Protein AF-A0AAU5QPE0-F1 (afdb_monomer_lite)

pLDDT: mean 76.63, std 18.25, range [32.91, 97.56]

Structure (mmCIF, N/CA/C/O backbone):
data_AF-A0AAU5QPE0-F1
#
_entry.id   AF-A0AAU5QPE0-F1
#
loop_
_atom_site.group_PDB
_atom_site.id
_atom_site.type_symbol
_atom_site.label_atom_id
_atom_site.label_alt_id
_atom_site.label_comp_id
_atom_site.label_asym_id
_atom_site.label_entity_id
_atom_site.label_seq_id
_atom_site.pdbx_PDB_ins_code
_atom_site.Cartn_x
_atom_site.Cartn_y
_atom_site.Cartn_z
_atom_site.occupancy
_atom_site.B_iso_or_equiv
_atom_site.auth_seq_id
_atom_site.auth_comp_id
_atom_site.auth_asym_id
_atom_site.auth_atom_id
_atom_site.pdbx_PDB_model_num
ATOM 1 N N . MET A 1 1 ? -65.222 0.446 6.246 1.00 39.91 1 MET A N 1
ATOM 2 C CA . MET A 1 1 ? -63.956 -0.250 6.562 1.00 39.91 1 MET A CA 1
ATOM 3 C C . MET A 1 1 ? -62.835 0.306 5.683 1.00 39.91 1 MET A C 1
ATOM 5 O O . MET A 1 1 ? -62.621 -0.231 4.604 1.00 39.91 1 MET A O 1
ATOM 9 N N . PRO A 1 2 ? -62.162 1.407 6.064 1.00 32.91 2 PRO A N 1
ATOM 10 C CA . PRO A 1 2 ? -60.955 1.856 5.377 1.00 32.91 2 PRO A CA 1
ATOM 11 C C . PRO A 1 2 ? -59.704 1.278 6.059 1.00 32.91 2 PRO A C 1
ATOM 13 O O . PRO A 1 2 ? -59.385 1.605 7.198 1.00 32.91 2 PRO A O 1
ATOM 16 N N . SER A 1 3 ? -59.025 0.384 5.341 1.00 36.38 3 SER A N 1
ATOM 17 C CA . SER A 1 3 ? -57.723 -0.188 5.692 1.00 36.38 3 SER A CA 1
ATOM 18 C C . SER A 1 3 ? -56.623 0.866 5.548 1.00 36.38 3 SER A C 1
ATOM 20 O O . SER A 1 3 ? -56.467 1.452 4.478 1.00 36.38 3 SER A O 1
ATOM 22 N N . ALA A 1 4 ? -55.826 1.071 6.598 1.00 37.16 4 ALA A N 1
ATOM 23 C CA . ALA A 1 4 ? -54.578 1.827 6.531 1.00 37.16 4 ALA A CA 1
ATOM 24 C C . ALA A 1 4 ? -53.516 1.057 5.712 1.00 37.16 4 ALA A C 1
ATOM 26 O O . ALA A 1 4 ? -53.406 -0.162 5.873 1.00 37.16 4 ALA A O 1
ATOM 27 N N . PRO A 1 5 ? -52.711 1.709 4.853 1.00 43.41 5 PRO A N 1
ATOM 28 C CA . PRO A 1 5 ? -51.524 1.085 4.274 1.00 43.41 5 PRO A CA 1
ATOM 29 C C . PRO A 1 5 ? -50.312 1.171 5.234 1.00 43.41 5 PRO A C 1
ATOM 31 O O . PRO A 1 5 ? -50.152 2.175 5.929 1.00 43.41 5 PRO A O 1
ATOM 34 N N . PRO A 1 6 ? -49.431 0.148 5.281 1.00 43.16 6 PRO A N 1
ATOM 35 C CA . PRO A 1 6 ? -48.292 0.100 6.199 1.00 43.16 6 PRO A CA 1
ATOM 36 C C . PRO A 1 6 ? -47.155 1.044 5.776 1.00 43.16 6 PRO A C 1
ATOM 38 O O . PRO A 1 6 ? -46.918 1.247 4.583 1.00 43.16 6 PRO A O 1
ATOM 41 N N . ALA A 1 7 ? -46.444 1.571 6.780 1.00 51.81 7 ALA A N 1
ATOM 42 C CA . ALA A 1 7 ? -45.299 2.482 6.703 1.00 51.81 7 ALA A CA 1
ATOM 43 C C . ALA A 1 7 ? -44.229 2.057 5.676 1.00 51.81 7 ALA A C 1
ATOM 45 O O . ALA A 1 7 ? -43.815 0.898 5.643 1.00 51.81 7 ALA A O 1
ATOM 46 N N . ARG A 1 8 ? -43.747 2.996 4.845 1.00 46.47 8 ARG A N 1
ATOM 47 C CA . ARG A 1 8 ? -42.708 2.734 3.831 1.00 46.47 8 ARG A CA 1
ATOM 48 C C . ARG A 1 8 ? -41.730 3.900 3.711 1.00 46.47 8 ARG A C 1
ATOM 50 O O . ARG A 1 8 ? -42.092 4.960 3.219 1.00 46.47 8 ARG A O 1
ATOM 57 N N . GLY A 1 9 ? -40.481 3.644 4.105 1.00 51.75 9 GLY A N 1
ATOM 58 C CA . GLY A 1 9 ? -39.322 4.493 3.817 1.00 51.75 9 GLY A CA 1
ATOM 59 C C . GLY A 1 9 ? -38.619 4.997 5.070 1.00 51.75 9 GLY A C 1
ATOM 60 O O . GLY A 1 9 ? -38.695 6.175 5.389 1.00 51.75 9 GLY A O 1
ATOM 61 N N . SER A 1 10 ? -37.934 4.119 5.801 1.00 70.44 10 SER A N 1
ATOM 62 C CA . SER A 1 10 ? -37.181 4.535 6.982 1.00 70.44 10 SER A CA 1
ATOM 63 C C . SER A 1 10 ? -35.842 5.188 6.619 1.00 70.44 10 SER A C 1
ATOM 65 O O . SER A 1 10 ? -34.784 4.538 6.576 1.00 70.44 10 SER A O 1
ATOM 67 N N . LEU A 1 11 ? -35.934 6.479 6.309 1.00 80.00 11 LEU A N 1
ATOM 68 C CA . LEU A 1 11 ? -34.838 7.384 6.003 1.00 80.00 11 LEU A CA 1
ATOM 69 C C . LEU A 1 11 ? -34.411 8.132 7.269 1.00 80.00 11 LEU A C 1
ATOM 71 O O . LEU A 1 11 ? -35.244 8.726 7.947 1.00 80.00 11 LEU A O 1
ATOM 75 N N . LEU A 1 12 ? -33.112 8.127 7.563 1.00 85.19 12 LEU A N 1
ATOM 76 C CA . LEU A 1 12 ? -32.528 8.958 8.613 1.00 85.19 12 LEU A CA 1
ATOM 77 C C . LEU A 1 12 ? -31.895 10.201 7.978 1.00 85.19 12 LEU A C 1
ATOM 79 O O . LEU A 1 12 ? -30.857 10.099 7.318 1.00 85.19 12 LEU A O 1
ATOM 83 N N . ASP A 1 13 ? -32.524 11.361 8.168 1.00 88.31 13 ASP A N 1
ATOM 84 C CA . ASP A 1 13 ? -31.991 12.649 7.720 1.00 88.31 13 ASP A CA 1
ATOM 85 C C . ASP A 1 13 ? -31.031 13.225 8.772 1.00 88.31 13 ASP A C 1
ATOM 87 O O . ASP A 1 13 ? -31.396 13.440 9.927 1.00 88.31 13 ASP A O 1
ATOM 91 N N . LEU A 1 14 ? -29.792 13.499 8.363 1.00 87.19 14 LEU A N 1
ATOM 92 C CA . LEU A 1 14 ? -28.765 14.115 9.202 1.00 87.19 14 LEU A CA 1
ATOM 93 C C . LEU A 1 14 ? -28.454 15.520 8.691 1.00 87.19 14 LEU A C 1
ATOM 95 O O . LEU A 1 14 ? -28.195 15.707 7.499 1.00 87.19 14 LEU A O 1
ATOM 99 N N . ARG A 1 15 ? -28.435 16.504 9.595 1.00 89.69 15 ARG A N 1
ATOM 100 C CA . ARG A 1 15 ? -28.106 17.901 9.287 1.00 89.69 15 ARG A CA 1
ATOM 101 C C . ARG A 1 15 ? -26.726 18.267 9.853 1.00 89.69 15 ARG A C 1
ATOM 103 O O . ARG A 1 15 ? -26.640 18.623 11.024 1.00 89.69 15 ARG A O 1
ATOM 110 N N . PRO A 1 16 ? -25.654 18.171 9.051 1.00 87.19 16 PRO A N 1
ATOM 111 C CA . PRO A 1 16 ? -24.321 18.582 9.475 1.00 87.19 16 PRO A CA 1
ATOM 112 C C . PRO A 1 16 ? -24.214 20.107 9.603 1.00 87.19 16 PRO A C 1
ATOM 114 O O . PRO A 1 16 ? -24.791 20.855 8.811 1.00 87.19 16 PRO A O 1
ATOM 117 N N . ASP A 1 17 ? -23.436 20.548 10.585 1.00 85.19 17 ASP A N 1
ATOM 118 C CA . ASP A 1 17 ? -23.095 21.948 10.867 1.00 85.19 17 ASP A CA 1
ATOM 119 C C . ASP A 1 17 ? -21.930 22.475 10.008 1.00 85.19 17 ASP A C 1
ATOM 121 O O . ASP A 1 17 ? -21.773 23.682 9.837 1.00 85.19 17 ASP A O 1
ATOM 125 N N . SER A 1 18 ? -21.133 21.574 9.430 1.00 85.69 18 SER A N 1
ATOM 126 C CA . SER A 1 18 ? -19.954 21.889 8.623 1.00 85.69 18 SER A CA 1
ATOM 127 C C . SER A 1 18 ? -19.800 20.952 7.422 1.00 85.69 18 SER A C 1
ATOM 129 O O . SER A 1 18 ? -20.246 19.801 7.428 1.00 85.69 18 SER A O 1
ATOM 131 N N . SER A 1 19 ? -19.137 21.430 6.364 1.00 84.62 19 SER A N 1
ATOM 132 C CA . SER A 1 19 ? -18.894 20.646 5.138 1.00 84.62 19 SER A CA 1
ATOM 133 C C . SER A 1 19 ? -17.958 19.457 5.370 1.00 84.62 19 SER A C 1
ATOM 135 O O . SER A 1 19 ? -18.165 18.380 4.799 1.00 84.62 19 SER A O 1
ATOM 137 N N . ALA A 1 20 ? -16.970 19.619 6.253 1.00 89.31 20 ALA A N 1
ATOM 138 C CA . ALA A 1 20 ? -16.081 18.544 6.678 1.00 89.31 20 ALA A CA 1
ATOM 139 C C . ALA A 1 20 ? -16.865 17.434 7.394 1.00 89.31 20 ALA A C 1
ATOM 141 O O . ALA A 1 20 ? -16.775 16.267 7.007 1.00 89.31 20 ALA A O 1
ATOM 142 N N . TYR A 1 21 ? -17.717 17.798 8.358 1.00 87.44 21 TYR A N 1
ATOM 143 C CA . TYR A 1 21 ? -18.544 16.829 9.073 1.00 87.44 21 TYR A CA 1
ATOM 144 C C . TYR A 1 21 ? -19.586 16.170 8.159 1.00 87.44 21 TYR A C 1
ATOM 146 O O . TYR A 1 21 ? -19.787 14.959 8.217 1.00 87.44 21 TYR A O 1
ATOM 154 N N . ALA A 1 22 ? -20.168 16.914 7.212 1.00 89.88 22 ALA A N 1
ATOM 155 C CA . ALA A 1 22 ? -21.045 16.350 6.184 1.00 89.88 22 ALA A CA 1
ATOM 156 C C . ALA A 1 22 ? -20.355 15.254 5.358 1.00 89.88 22 ALA A C 1
ATOM 158 O O . ALA A 1 22 ? -20.968 14.244 5.013 1.00 89.88 22 ALA A O 1
ATOM 159 N N . THR A 1 23 ? -19.078 15.450 5.029 1.00 92.31 23 THR A N 1
ATOM 160 C CA . THR A 1 23 ? -18.276 14.460 4.300 1.00 92.31 23 THR A CA 1
ATOM 161 C C . THR A 1 23 ? -18.010 13.237 5.166 1.00 92.31 23 THR A C 1
ATOM 163 O O . THR 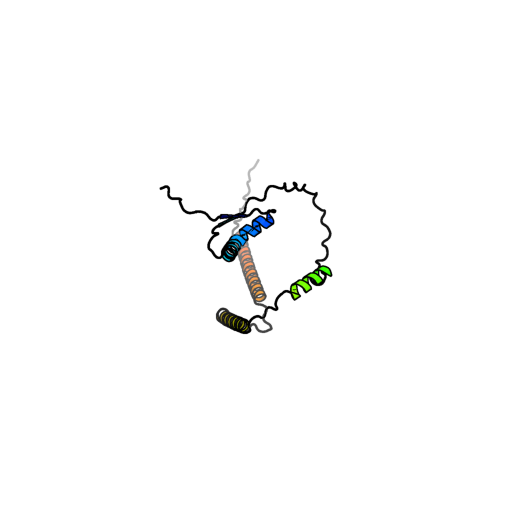A 1 23 ? -18.230 12.113 4.718 1.00 92.31 23 THR A O 1
ATOM 166 N N . GLN A 1 24 ? -17.636 13.449 6.430 1.00 92.25 24 GLN A N 1
ATOM 167 C CA . GLN A 1 24 ? -17.444 12.367 7.389 1.00 92.25 24 GLN A CA 1
ATOM 168 C C . GLN A 1 24 ? -18.708 11.507 7.523 1.00 92.25 24 GLN A C 1
ATOM 170 O O . GLN A 1 24 ? -18.618 10.290 7.382 1.00 92.25 24 GLN A O 1
ATOM 175 N N . LEU A 1 25 ? -19.886 12.121 7.699 1.00 91.69 25 LEU A N 1
ATOM 176 C CA . LEU A 1 25 ? -21.168 11.413 7.809 1.00 91.69 25 LEU A CA 1
ATOM 177 C C . LEU A 1 25 ? -21.494 10.563 6.573 1.00 91.69 25 LEU A C 1
ATOM 179 O O . LEU A 1 25 ? -22.015 9.458 6.715 1.00 91.69 25 LEU A O 1
ATOM 183 N N . ARG A 1 26 ? -21.163 11.037 5.363 1.00 90.38 26 ARG A N 1
ATOM 184 C CA . ARG A 1 26 ? -21.346 10.248 4.130 1.00 90.38 26 ARG A CA 1
ATOM 185 C C . ARG A 1 26 ? -20.449 9.011 4.116 1.00 90.38 26 ARG A C 1
ATOM 187 O O . ARG A 1 26 ? -20.933 7.922 3.806 1.00 90.38 26 ARG A O 1
ATOM 194 N N . LEU A 1 27 ? -19.179 9.169 4.497 1.00 95.25 27 LEU A N 1
ATOM 195 C CA . LEU A 1 27 ? -18.198 8.078 4.525 1.00 95.25 27 LEU A CA 1
ATOM 196 C C . LEU A 1 27 ? -18.543 6.998 5.558 1.00 95.25 27 LEU A C 1
ATOM 198 O O . LEU A 1 27 ? -18.311 5.819 5.307 1.00 95.25 27 LEU A O 1
ATOM 202 N N . ILE A 1 28 ? -19.119 7.379 6.702 1.00 94.75 28 ILE A N 1
ATOM 203 C CA . ILE A 1 28 ? -19.462 6.440 7.785 1.00 94.75 28 ILE A CA 1
ATOM 204 C C . ILE A 1 28 ? -20.940 6.020 7.799 1.00 94.75 28 ILE A C 1
ATOM 206 O O . ILE A 1 28 ? -21.397 5.416 8.769 1.00 94.75 28 ILE A O 1
ATOM 210 N N . SER A 1 29 ? -21.694 6.315 6.738 1.00 90.88 29 SER A N 1
ATOM 211 C CA . SER A 1 29 ? -23.145 6.085 6.651 1.00 90.88 29 SER A CA 1
ATOM 212 C C . SER A 1 29 ? -23.569 4.651 6.999 1.00 90.88 29 SER A C 1
ATOM 214 O O . SER A 1 29 ? -24.530 4.462 7.743 1.00 90.88 29 SER A O 1
ATOM 216 N N . SER A 1 30 ? -22.817 3.637 6.558 1.00 90.19 30 SER A N 1
ATOM 217 C CA . SER A 1 30 ? -23.084 2.226 6.878 1.00 90.19 30 SER A CA 1
ATOM 218 C C . SER A 1 30 ? -22.968 1.914 8.374 1.00 90.19 30 SER A C 1
ATOM 220 O O . SER A 1 30 ? -23.796 1.189 8.925 1.00 90.19 30 SER A O 1
ATOM 222 N N . ARG A 1 31 ? -21.981 2.505 9.059 1.00 92.31 31 ARG A N 1
ATOM 223 C CA . ARG A 1 31 ? -21.808 2.362 10.513 1.00 92.31 31 ARG A CA 1
ATOM 224 C C . ARG A 1 31 ? -22.931 3.049 11.281 1.00 92.31 31 ARG A C 1
ATOM 226 O O . ARG A 1 31 ? -23.377 2.513 12.288 1.00 92.31 31 ARG A O 1
ATOM 233 N N . ILE A 1 32 ? -23.410 4.193 10.792 1.00 91.06 32 ILE A N 1
ATOM 234 C CA . ILE A 1 32 ? -24.544 4.910 11.390 1.00 91.06 32 ILE A CA 1
ATOM 235 C C . ILE A 1 32 ? -25.817 4.064 11.298 1.00 91.06 32 ILE A C 1
ATOM 237 O O . ILE A 1 32 ? -26.513 3.923 12.298 1.00 91.06 32 ILE A O 1
ATOM 241 N N . VAL A 1 33 ? -26.096 3.454 10.140 1.00 89.31 33 VAL A N 1
ATOM 242 C CA . VAL A 1 33 ? -27.251 2.551 9.976 1.00 89.31 33 VAL A CA 1
ATOM 243 C C . VAL A 1 33 ? -27.176 1.383 10.958 1.00 89.31 33 VAL A C 1
ATOM 245 O O . VAL A 1 33 ? -28.144 1.112 11.665 1.00 89.31 33 VAL A O 1
ATOM 248 N N . ALA A 1 34 ? -26.019 0.721 11.042 1.00 90.50 34 ALA A N 1
ATOM 249 C CA . ALA A 1 34 ? -25.828 -0.400 11.956 1.00 90.50 34 ALA A CA 1
ATOM 250 C C . ALA A 1 34 ? -26.017 0.017 13.425 1.00 90.50 34 ALA A C 1
ATOM 252 O O . ALA A 1 34 ? -26.742 -0.644 14.163 1.00 90.50 34 ALA A O 1
ATOM 253 N N . ALA A 1 35 ? -25.417 1.136 13.841 1.00 90.62 35 ALA A N 1
ATOM 254 C CA . ALA A 1 35 ? -25.544 1.650 15.202 1.00 90.62 35 ALA A CA 1
ATOM 255 C C . ALA A 1 35 ? -26.990 2.042 15.544 1.00 90.62 35 ALA A C 1
ATOM 257 O O . ALA A 1 35 ? -27.472 1.704 16.623 1.00 90.62 35 ALA A O 1
ATOM 258 N N . ALA A 1 36 ? -27.696 2.699 14.621 1.00 86.38 36 ALA A N 1
ATOM 259 C CA . ALA A 1 36 ? -29.093 3.079 14.806 1.00 86.38 36 ALA A CA 1
ATOM 260 C C . ALA A 1 36 ? -29.999 1.847 14.946 1.00 86.38 36 ALA A C 1
ATOM 262 O O . ALA A 1 36 ? -30.789 1.769 15.883 1.00 86.38 36 ALA A O 1
ATOM 263 N N . ASN A 1 37 ? -29.842 0.847 14.074 1.00 89.88 37 ASN A N 1
ATOM 264 C CA . ASN A 1 37 ? -30.634 -0.384 14.143 1.00 89.88 37 ASN A CA 1
ATOM 265 C C . ASN A 1 37 ? -30.327 -1.200 15.406 1.00 89.88 37 ASN A C 1
ATOM 267 O O . ASN A 1 37 ? -31.242 -1.760 16.005 1.00 89.88 37 ASN A O 1
ATOM 271 N N . ASN A 1 38 ? -29.069 -1.217 15.855 1.00 89.19 38 ASN A N 1
ATOM 272 C CA . ASN A 1 38 ? -28.687 -1.847 17.120 1.00 89.19 38 ASN A CA 1
ATOM 273 C C . ASN A 1 38 ? -29.314 -1.137 18.328 1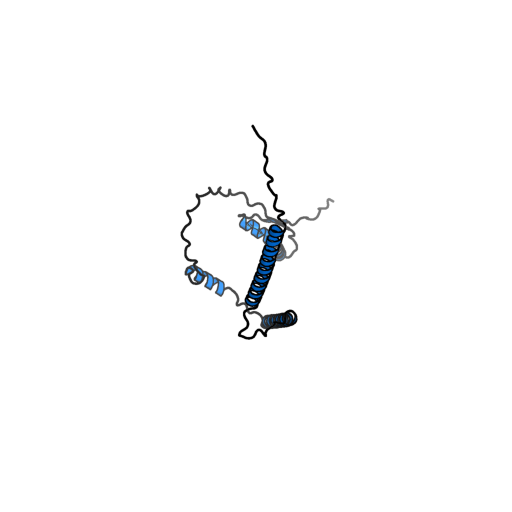.00 89.19 38 ASN A C 1
ATOM 275 O O . ASN A 1 38 ? -29.800 -1.805 19.233 1.00 89.19 38 ASN A O 1
ATOM 279 N N . ALA A 1 39 ? -29.343 0.199 18.336 1.00 86.38 39 ALA A N 1
ATOM 280 C CA . ALA A 1 39 ? -29.933 0.975 19.427 1.00 86.38 39 ALA A CA 1
ATOM 281 C C . ALA A 1 39 ? -31.461 0.817 19.508 1.00 86.38 39 ALA A C 1
ATOM 283 O O . ALA A 1 39 ? -32.019 0.772 20.600 1.00 86.38 39 ALA A O 1
ATOM 284 N N . VAL A 1 40 ? -32.137 0.713 18.360 1.00 83.81 40 VAL A N 1
ATOM 285 C CA . VAL A 1 40 ? -33.597 0.515 18.284 1.00 83.81 40 VAL A CA 1
ATOM 286 C C . VAL A 1 40 ? -33.977 -0.972 18.421 1.00 83.81 40 VAL A C 1
ATOM 288 O O . VAL A 1 40 ? -35.144 -1.305 18.609 1.00 83.81 40 VAL A O 1
ATOM 291 N N . GLY A 1 41 ? -33.009 -1.890 18.322 1.00 76.38 41 GLY A N 1
ATOM 292 C CA . GLY A 1 41 ? -33.231 -3.338 18.396 1.00 76.38 41 GLY A CA 1
ATOM 293 C C . GLY A 1 41 ? -34.017 -3.918 17.212 1.00 76.38 41 GLY A C 1
ATOM 294 O O . GLY A 1 41 ? -34.439 -5.071 17.254 1.00 76.38 41 GLY A O 1
ATOM 295 N N . THR A 1 42 ? -34.233 -3.137 16.150 1.00 75.62 42 THR A N 1
ATOM 296 C CA . THR A 1 42 ? -34.978 -3.539 14.948 1.00 75.62 42 THR A CA 1
ATOM 297 C C . THR A 1 42 ? -34.334 -2.948 13.692 1.00 75.62 42 THR A C 1
ATOM 299 O O . THR A 1 42 ? -33.612 -1.954 13.750 1.00 75.62 42 THR A O 1
ATOM 302 N N . GLN A 1 43 ? -34.586 -3.555 12.526 1.00 81.38 43 GLN A N 1
ATOM 303 C CA . GLN A 1 43 ? -34.090 -3.080 11.221 1.00 81.38 43 GLN A CA 1
ATOM 304 C C . GLN A 1 43 ? -34.922 -1.892 10.713 1.00 81.38 43 GLN A C 1
ATOM 306 O O . GLN A 1 43 ? -35.574 -1.957 9.667 1.00 81.38 43 GLN A O 1
ATOM 311 N N . ALA A 1 44 ? -34.932 -0.828 11.510 1.00 78.94 44 ALA A N 1
ATOM 312 C CA . ALA A 1 44 ? -35.803 0.321 11.355 1.00 78.94 44 ALA A CA 1
ATOM 313 C C . ALA A 1 44 ? -35.185 1.460 10.548 1.00 78.94 44 ALA A C 1
ATOM 315 O O . ALA A 1 44 ? -35.912 2.387 10.258 1.00 78.94 44 ALA A O 1
ATOM 316 N N . VAL A 1 45 ? -33.899 1.437 10.187 1.00 82.69 45 VAL A N 1
ATOM 317 C CA . VAL A 1 45 ? -33.232 2.423 9.320 1.00 82.69 45 VAL A CA 1
ATOM 318 C C . VAL A 1 45 ? -32.576 1.678 8.166 1.00 82.69 45 VAL A C 1
ATOM 320 O O . VAL A 1 45 ? -31.838 0.717 8.373 1.00 82.69 45 VAL A O 1
ATOM 323 N N . ARG A 1 46 ? -32.835 2.118 6.931 1.00 83.06 46 ARG A N 1
ATOM 324 C CA . ARG A 1 46 ? -32.256 1.495 5.725 1.00 83.06 46 ARG A CA 1
ATOM 325 C C . ARG A 1 46 ? -31.311 2.419 4.979 1.00 83.06 46 ARG A C 1
ATOM 327 O O . ARG A 1 46 ? -30.353 1.955 4.371 1.00 83.06 46 ARG A O 1
ATOM 334 N N . THR A 1 47 ? -31.578 3.717 5.024 1.00 84.25 47 THR A N 1
ATOM 335 C CA . THR A 1 47 ? -30.855 4.723 4.247 1.00 84.25 47 THR A CA 1
ATOM 336 C C . THR A 1 47 ? -30.594 5.953 5.103 1.00 84.25 47 THR A C 1
ATOM 338 O O . THR A 1 47 ? -31.474 6.389 5.843 1.00 84.25 47 THR A O 1
ATOM 341 N N . VAL A 1 48 ? -29.397 6.529 4.976 1.00 87.81 48 VAL A N 1
ATOM 342 C CA . VAL A 1 48 ? -29.016 7.800 5.608 1.00 87.81 48 VAL A CA 1
ATOM 343 C C . VAL A 1 48 ? -28.911 8.860 4.524 1.00 87.81 48 VAL A C 1
ATOM 345 O O . VAL A 1 48 ? -28.196 8.667 3.539 1.00 87.81 48 VAL A O 1
ATOM 348 N N . ARG A 1 49 ? -29.587 9.993 4.713 1.00 88.50 49 ARG A N 1
ATOM 349 C CA . ARG A 1 49 ? -29.470 11.158 3.839 1.00 88.50 49 ARG A CA 1
ATOM 350 C C . ARG A 1 49 ? -28.837 12.305 4.608 1.00 88.50 49 ARG A C 1
ATOM 352 O O . ARG A 1 49 ? -29.348 12.775 5.616 1.00 88.50 49 ARG A O 1
ATOM 359 N N . VAL A 1 50 ? -27.691 12.754 4.112 1.00 87.81 50 VAL A N 1
ATOM 360 C CA . VAL A 1 50 ? -26.978 13.903 4.670 1.00 87.81 50 VAL A CA 1
ATOM 361 C C . VAL A 1 50 ? -27.459 15.149 3.942 1.00 87.81 50 VAL A C 1
ATOM 363 O O . VAL A 1 50 ? -27.191 15.317 2.748 1.00 87.81 50 VAL A O 1
ATOM 366 N N . LEU A 1 51 ? -28.190 16.001 4.657 1.00 87.19 51 LEU A N 1
ATOM 367 C CA . LEU A 1 51 ? -28.675 17.274 4.141 1.00 87.19 51 LEU A CA 1
ATOM 368 C C . LEU A 1 51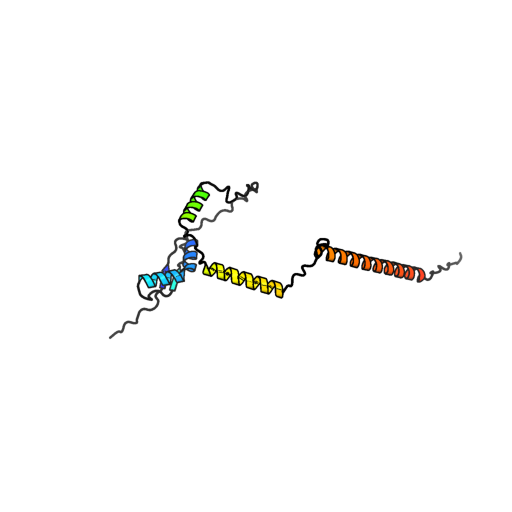 ? -27.498 18.196 3.805 1.00 87.19 51 LEU A C 1
ATOM 370 O O . LEU A 1 51 ? -26.409 18.083 4.374 1.00 87.19 51 LEU A O 1
ATOM 374 N N . ALA A 1 52 ? -27.714 19.110 2.856 1.00 74.75 52 ALA A N 1
ATOM 375 C CA . ALA A 1 52 ? -26.748 20.164 2.588 1.00 74.75 52 ALA A CA 1
ATOM 376 C C . ALA A 1 52 ? -26.507 20.961 3.878 1.00 74.75 52 ALA A C 1
ATOM 378 O O . ALA A 1 52 ? -27.453 21.307 4.590 1.00 74.75 52 ALA A O 1
ATOM 379 N N . VAL A 1 53 ? -25.236 21.234 4.173 1.00 74.19 53 VAL A N 1
ATOM 380 C CA . VAL A 1 53 ? -24.862 22.169 5.236 1.00 74.19 53 VAL A CA 1
ATOM 381 C C . VAL A 1 53 ? -25.493 23.497 4.854 1.00 74.19 53 VAL A C 1
ATOM 383 O O . VAL A 1 53 ? -25.287 23.969 3.734 1.00 74.19 53 VAL A O 1
ATOM 386 N N . GLY A 1 54 ? -26.323 24.051 5.738 1.00 57.06 54 GLY A N 1
ATOM 387 C CA . GLY A 1 54 ? -26.912 25.365 5.502 1.00 57.06 54 GLY A CA 1
ATOM 388 C C . GLY A 1 54 ? -25.780 26.339 5.211 1.00 57.06 54 GLY A C 1
ATOM 389 O O . GLY A 1 54 ? -24.799 26.343 5.948 1.00 57.06 54 GLY A O 1
ATOM 390 N N . ALA A 1 55 ? -25.884 27.084 4.112 1.00 47.28 55 ALA A N 1
ATOM 391 C CA . ALA A 1 55 ? -24.860 28.017 3.674 1.00 47.28 55 ALA A CA 1
ATOM 392 C C . ALA A 1 55 ? -24.661 29.113 4.731 1.00 47.28 55 ALA A C 1
ATOM 394 O O . ALA A 1 55 ? -25.250 30.187 4.656 1.00 47.28 55 ALA A O 1
ATOM 395 N N . THR A 1 56 ? -23.827 28.854 5.732 1.00 45.47 56 THR A N 1
ATOM 396 C CA . THR A 1 56 ? -23.082 29.919 6.376 1.00 45.47 56 THR A CA 1
ATOM 397 C C . THR A 1 56 ? -22.046 30.321 5.345 1.00 45.47 56 THR A C 1
ATOM 399 O O . THR A 1 56 ? -21.222 29.509 4.922 1.00 45.47 56 THR A O 1
ATOM 402 N N . ALA A 1 57 ? -22.200 31.537 4.821 1.00 44.06 57 ALA A N 1
ATOM 403 C CA . ALA A 1 57 ? -21.308 32.105 3.831 1.00 44.06 57 ALA A CA 1
ATOM 404 C C . ALA A 1 57 ? -19.865 31.854 4.280 1.00 44.06 57 ALA A C 1
ATOM 406 O O . ALA A 1 57 ? -19.401 32.419 5.269 1.00 44.06 57 ALA A O 1
ATOM 407 N N . SER A 1 58 ? -19.171 30.964 3.569 1.00 48.62 58 SER A N 1
ATOM 408 C CA . SER A 1 58 ? -17.722 30.912 3.623 1.00 48.62 58 SER A CA 1
ATOM 409 C C . SER A 1 58 ? -17.284 32.285 3.149 1.00 48.62 58 SER A C 1
ATOM 411 O O . SER A 1 58 ? -17.417 32.577 1.960 1.00 48.62 58 SER A O 1
ATOM 413 N N . ALA A 1 59 ? -16.865 33.145 4.081 1.00 49.72 59 ALA A N 1
ATOM 414 C CA . ALA A 1 59 ? -16.314 34.447 3.753 1.00 49.72 59 ALA A CA 1
ATOM 415 C C . ALA A 1 59 ? -15.316 34.237 2.614 1.00 49.72 59 ALA A C 1
ATOM 417 O O . ALA A 1 59 ? -14.420 33.390 2.715 1.00 49.72 59 ALA A O 1
ATOM 418 N N . LEU A 1 60 ? -15.560 34.926 1.500 1.00 47.91 60 LEU A N 1
ATOM 419 C CA . LEU A 1 60 ? -14.691 34.914 0.339 1.00 47.91 60 LEU A CA 1
ATOM 420 C C . LEU A 1 60 ? -13.301 35.282 0.860 1.00 47.91 60 LEU A C 1
ATOM 422 O O . LEU A 1 60 ? -13.088 36.401 1.324 1.00 47.91 60 LEU A O 1
ATOM 426 N N . ARG A 1 61 ? -12.382 34.316 0.901 1.00 50.53 61 ARG A N 1
ATOM 427 C CA . ARG A 1 61 ? -11.023 34.594 1.345 1.00 50.53 61 ARG A CA 1
ATOM 428 C C . ARG A 1 61 ? -10.371 35.391 0.230 1.00 50.53 61 ARG A C 1
ATOM 430 O O . ARG A 1 61 ? -10.052 34.839 -0.819 1.00 50.53 61 ARG A O 1
ATOM 437 N N . GLU A 1 62 ? -10.261 36.692 0.458 1.00 45.81 62 GLU A N 1
ATOM 438 C CA . GLU A 1 62 ? -9.506 37.612 -0.380 1.00 45.81 62 GLU A CA 1
ATOM 439 C C . GLU A 1 62 ? -8.115 37.001 -0.639 1.00 45.81 62 GLU A C 1
ATOM 441 O O . GLU A 1 62 ? -7.497 36.484 0.306 1.00 45.81 62 GLU A O 1
ATOM 446 N N . PRO A 1 63 ? -7.634 36.956 -1.896 1.00 43.75 63 PRO A N 1
ATOM 447 C CA . PRO A 1 63 ? -6.321 36.412 -2.192 1.00 43.75 63 PRO A CA 1
ATOM 448 C C . PRO A 1 63 ? -5.275 37.323 -1.551 1.00 43.75 63 PRO A C 1
ATOM 450 O O . PRO A 1 63 ? -4.928 38.377 -2.078 1.00 43.75 63 PRO A O 1
ATOM 453 N N . ALA A 1 64 ? -4.788 36.913 -0.381 1.00 57.16 64 ALA A N 1
ATOM 454 C CA . ALA A 1 64 ? -3.649 37.544 0.255 1.00 57.16 64 ALA A CA 1
ATOM 455 C C . ALA A 1 64 ? -2.472 37.518 -0.727 1.00 57.16 64 ALA A C 1
ATOM 457 O O . ALA A 1 64 ? -2.176 36.477 -1.322 1.00 57.16 64 ALA A O 1
ATOM 458 N N . ALA A 1 65 ? -1.832 38.676 -0.898 1.00 56.34 65 ALA A N 1
ATOM 459 C CA . ALA A 1 65 ? -0.642 38.839 -1.717 1.00 56.34 65 ALA A CA 1
ATOM 460 C C . ALA A 1 65 ? 0.364 37.710 -1.447 1.00 56.34 65 ALA A C 1
ATOM 462 O O . ALA A 1 65 ? 0.585 37.329 -0.294 1.00 56.34 65 ALA A O 1
ATOM 463 N N . ALA A 1 66 ? 0.950 37.175 -2.522 1.00 58.91 66 ALA A N 1
ATOM 464 C CA . ALA A 1 66 ? 1.878 36.055 -2.452 1.00 58.91 66 ALA A CA 1
ATOM 465 C C . ALA A 1 66 ? 2.979 36.340 -1.412 1.00 58.91 66 ALA A C 1
ATOM 467 O O . ALA A 1 66 ? 3.688 37.346 -1.541 1.00 58.91 66 ALA A O 1
ATOM 468 N N . PRO A 1 67 ? 3.137 35.496 -0.375 1.00 51.94 67 PRO A N 1
ATOM 469 C CA . PRO A 1 67 ? 4.198 35.693 0.592 1.00 51.94 67 PRO A CA 1
ATOM 470 C C . PRO A 1 67 ? 5.539 35.505 -0.119 1.00 51.94 67 PRO A C 1
ATOM 472 O O . PRO A 1 67 ? 5.783 34.498 -0.783 1.00 51.94 67 PRO A O 1
ATOM 475 N N . LYS A 1 68 ? 6.410 36.506 0.020 1.00 55.94 68 LYS A N 1
ATOM 476 C CA . LYS A 1 68 ? 7.819 36.427 -0.370 1.00 55.94 68 LYS A CA 1
ATOM 477 C C . LYS A 1 68 ? 8.417 35.182 0.292 1.00 55.94 68 LYS A C 1
ATOM 479 O O . LYS A 1 68 ? 8.231 35.006 1.495 1.00 55.94 68 LYS A O 1
ATOM 484 N N . ALA A 1 69 ? 9.080 34.329 -0.492 1.00 57.09 69 ALA A N 1
ATOM 485 C CA . ALA A 1 69 ? 9.649 33.072 -0.014 1.00 57.09 69 ALA A CA 1
ATOM 486 C C . ALA A 1 69 ? 10.497 33.320 1.242 1.00 57.09 69 ALA A C 1
ATOM 488 O O . ALA A 1 69 ? 11.536 33.981 1.189 1.00 57.09 69 ALA A O 1
ATOM 489 N N . ALA A 1 70 ? 9.994 32.843 2.380 1.00 61.84 70 ALA A N 1
ATOM 490 C CA . ALA A 1 70 ? 10.741 32.810 3.622 1.00 61.84 70 ALA A CA 1
ATOM 491 C C . ALA A 1 70 ? 11.911 31.823 3.460 1.00 61.84 70 ALA A C 1
ATOM 493 O O . ALA A 1 70 ? 11.763 30.841 2.726 1.00 61.84 70 ALA A O 1
ATOM 494 N N . PRO A 1 71 ? 13.060 32.059 4.117 1.00 60.53 71 PRO A N 1
ATOM 495 C CA . PRO A 1 71 ? 14.147 31.087 4.119 1.00 60.53 71 PRO A CA 1
ATOM 496 C C . PRO A 1 71 ? 13.618 29.742 4.630 1.00 60.53 71 PRO A C 1
ATOM 498 O O . PRO A 1 71 ? 12.834 29.721 5.583 1.00 60.53 71 PRO A O 1
ATOM 501 N N . GLU A 1 72 ? 14.016 28.642 3.983 1.00 60.69 72 GLU A N 1
ATOM 502 C CA . GLU A 1 72 ? 13.665 27.284 4.406 1.00 60.69 72 GLU A CA 1
ATOM 503 C C . GLU A 1 72 ? 14.065 27.104 5.871 1.00 60.69 72 GLU A C 1
ATOM 505 O O . GLU A 1 72 ? 15.240 26.982 6.218 1.00 60.69 72 GLU A O 1
ATOM 510 N N . ALA A 1 73 ? 13.070 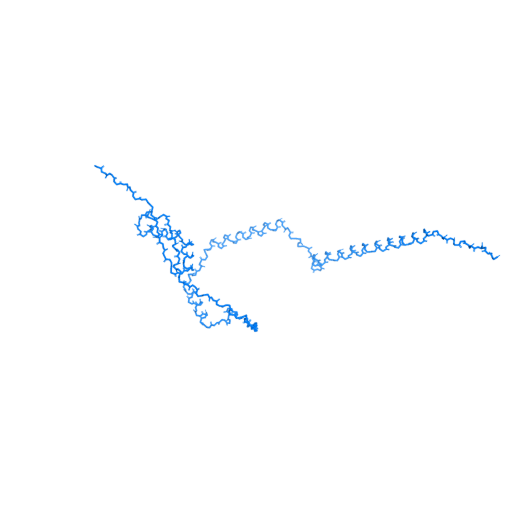27.156 6.756 1.00 62.41 73 ALA A N 1
ATOM 511 C CA . ALA A 1 73 ? 13.279 26.846 8.153 1.00 62.41 73 ALA A CA 1
ATOM 512 C C . ALA A 1 73 ? 13.755 25.394 8.235 1.00 62.41 73 ALA A C 1
ATOM 514 O O . ALA A 1 73 ? 13.166 24.514 7.604 1.00 62.41 73 ALA A O 1
ATOM 515 N N . ALA A 1 74 ? 14.815 25.164 9.014 1.00 66.94 74 ALA A N 1
ATOM 516 C CA . ALA A 1 74 ? 15.358 23.836 9.256 1.00 66.94 74 ALA A CA 1
ATOM 517 C C . ALA A 1 74 ? 14.221 22.848 9.554 1.00 66.94 74 ALA A C 1
ATOM 519 O O . ALA A 1 74 ? 13.348 23.121 10.388 1.00 66.94 74 ALA A O 1
ATOM 520 N N . VAL A 1 75 ? 14.208 21.730 8.825 1.00 73.75 75 VAL A N 1
ATOM 521 C CA . VAL A 1 75 ? 13.176 20.699 8.943 1.00 73.75 75 VAL A CA 1
ATOM 522 C C . VAL A 1 75 ? 13.233 20.141 10.358 1.00 73.75 75 VAL A C 1
ATOM 524 O O . VAL A 1 75 ? 14.088 19.317 10.664 1.00 73.75 75 VAL A O 1
ATOM 527 N N . LYS A 1 76 ? 12.317 20.592 11.223 1.00 72.00 76 LYS A N 1
ATOM 528 C CA . LYS A 1 76 ? 12.203 20.072 12.586 1.00 72.00 76 LYS A CA 1
ATOM 529 C C . LYS A 1 76 ? 11.850 18.599 12.495 1.00 72.00 76 LYS A C 1
ATOM 531 O O . LYS A 1 76 ? 10.730 18.231 12.130 1.00 72.00 76 LYS A O 1
ATOM 536 N N . THR A 1 77 ? 12.825 17.756 12.799 1.00 81.94 77 THR A N 1
ATOM 537 C CA . THR A 1 77 ? 12.605 16.316 12.859 1.00 81.94 77 THR A CA 1
ATOM 538 C C . THR A 1 77 ? 11.704 15.992 14.052 1.00 81.94 77 THR A C 1
ATOM 540 O O . THR A 1 77 ? 11.529 16.798 14.965 1.00 81.94 77 THR A O 1
ATOM 543 N N . ARG A 1 78 ? 11.122 14.787 14.088 1.00 81.06 78 ARG A N 1
ATOM 544 C CA . ARG A 1 78 ? 10.284 14.338 15.219 1.00 81.06 78 ARG A CA 1
ATOM 545 C C . ARG A 1 78 ? 10.994 14.487 16.580 1.00 81.06 78 ARG A C 1
ATOM 547 O O . ARG A 1 78 ? 10.324 14.691 17.590 1.00 81.06 78 ARG A O 1
ATOM 554 N N . GLN A 1 79 ? 12.325 14.396 16.597 1.00 82.12 79 GLN A N 1
ATOM 555 C CA . GLN A 1 79 ? 13.155 14.558 17.795 1.00 82.12 79 GLN A CA 1
ATOM 556 C C . GLN A 1 79 ? 13.260 16.023 18.248 1.00 82.12 79 GLN A C 1
ATOM 558 O O . GLN A 1 79 ? 13.262 16.293 19.440 1.00 82.12 79 GLN A O 1
ATOM 563 N N . GLU A 1 80 ? 13.269 16.973 17.311 1.00 87.94 80 GLU A N 1
ATOM 564 C CA . GLU A 1 80 ? 13.407 18.421 17.561 1.00 87.94 80 GLU A CA 1
ATOM 565 C C . GLU A 1 80 ? 12.054 19.145 17.672 1.00 87.94 80 GLU A C 1
ATOM 567 O O . GLU A 1 80 ? 11.966 20.378 17.664 1.00 87.94 80 GLU A O 1
ATOM 572 N N . ALA A 1 81 ? 10.968 18.377 17.716 1.00 87.00 81 ALA A N 1
ATOM 573 C CA . ALA A 1 81 ? 9.628 18.909 17.858 1.00 87.00 81 ALA A CA 1
ATOM 574 C C . ALA A 1 81 ? 9.426 19.577 19.231 1.00 87.00 81 ALA A C 1
ATOM 576 O O . ALA A 1 81 ? 10.213 19.420 20.162 1.00 87.00 81 ALA A O 1
ATOM 577 N N . SER A 1 82 ? 8.355 20.363 19.352 1.00 90.38 82 SER A N 1
ATOM 578 C CA . SER A 1 82 ? 8.072 21.086 20.591 1.00 90.38 82 SER A CA 1
ATOM 579 C C . SER A 1 82 ? 7.795 20.131 21.765 1.00 90.38 82 SER A C 1
ATOM 581 O O . SER A 1 82 ? 7.256 19.040 21.559 1.00 90.38 82 SER A O 1
ATOM 583 N N . PRO A 1 83 ? 8.046 20.559 23.017 1.00 89.44 83 PRO A N 1
ATOM 584 C CA . PRO A 1 83 ? 7.724 19.755 24.198 1.00 89.44 83 PRO A CA 1
ATOM 585 C C . PRO A 1 83 ? 6.251 19.315 24.253 1.00 89.44 83 PRO A C 1
ATOM 587 O O . PRO A 1 83 ? 5.952 18.183 24.620 1.00 89.44 83 PRO A O 1
ATOM 590 N N . GLY A 1 84 ? 5.324 20.176 23.812 1.00 93.69 84 GLY A N 1
ATOM 591 C CA . GLY A 1 84 ? 3.897 19.843 23.732 1.00 93.69 84 GLY A CA 1
ATOM 592 C C . GLY A 1 84 ? 3.582 18.739 22.716 1.00 93.69 84 GLY A C 1
ATOM 593 O O . GLY A 1 84 ? 2.693 17.924 22.950 1.00 93.69 84 GLY A O 1
ATOM 594 N N . PHE A 1 85 ? 4.339 18.654 21.616 1.00 91.25 85 PHE A N 1
ATOM 595 C CA . PHE A 1 85 ? 4.217 17.550 20.663 1.00 91.25 85 PHE A CA 1
ATOM 596 C C . PHE A 1 85 ? 4.678 16.227 21.286 1.00 91.25 85 PHE A C 1
ATOM 598 O O . PHE A 1 85 ? 3.991 15.218 21.136 1.00 91.25 85 PHE A O 1
ATOM 605 N N . HIS A 1 86 ? 5.792 16.216 22.025 1.00 94.19 86 HIS A N 1
ATOM 606 C CA . HIS A 1 86 ? 6.241 15.011 22.733 1.00 94.19 86 HIS A CA 1
ATOM 607 C C . HIS A 1 86 ? 5.266 14.600 23.836 1.00 94.19 86 HIS A C 1
ATOM 609 O O . HIS A 1 86 ? 4.979 13.414 23.970 1.00 94.19 86 HIS A O 1
ATOM 615 N N . GLN A 1 87 ? 4.688 15.560 24.563 1.00 93.19 87 GLN A N 1
ATOM 616 C CA . GLN A 1 87 ? 3.663 15.290 25.573 1.00 93.19 87 GLN A CA 1
ATOM 617 C C . GLN A 1 87 ? 2.406 14.663 24.953 1.00 93.19 87 GLN A C 1
ATOM 619 O O . GLN A 1 87 ? 1.909 13.653 25.452 1.00 93.19 87 GLN A O 1
ATOM 624 N N . ALA A 1 88 ? 1.916 15.216 23.841 1.00 93.00 88 ALA A N 1
ATOM 625 C CA . ALA A 1 88 ? 0.780 14.657 23.113 1.00 93.00 88 ALA A CA 1
ATOM 626 C C . ALA A 1 88 ? 1.096 13.267 22.537 1.00 93.00 88 ALA A C 1
ATOM 628 O O . ALA A 1 88 ? 0.255 12.371 22.587 1.00 93.00 88 ALA A O 1
ATOM 629 N N . LEU A 1 89 ? 2.317 13.059 22.034 1.00 91.31 89 LEU A N 1
ATOM 630 C CA . LEU A 1 89 ? 2.768 11.768 21.520 1.00 91.31 89 LEU A CA 1
ATOM 631 C C . LEU A 1 89 ? 2.845 10.712 22.630 1.00 91.31 89 LEU A C 1
ATOM 633 O O . LEU A 1 89 ? 2.377 9.596 22.425 1.00 91.31 89 LEU A O 1
ATOM 637 N N . ALA A 1 90 ? 3.372 11.063 23.805 1.00 91.12 90 ALA A N 1
ATOM 638 C CA . ALA A 1 90 ? 3.437 10.173 24.962 1.00 91.12 90 ALA A CA 1
ATOM 639 C C . ALA A 1 90 ? 2.036 9.815 25.484 1.00 91.12 90 ALA A C 1
ATOM 641 O O . ALA A 1 90 ? 1.759 8.646 25.739 1.00 91.12 90 ALA A O 1
ATOM 642 N N . ALA A 1 91 ? 1.128 10.794 25.569 1.00 92.75 91 ALA A N 1
ATOM 643 C CA . ALA A 1 91 ? -0.267 10.558 25.943 1.00 92.75 91 ALA A CA 1
ATOM 644 C C . ALA A 1 91 ? -1.006 9.680 24.918 1.00 92.75 91 ALA A C 1
ATOM 646 O O . ALA A 1 91 ? -1.787 8.807 25.280 1.00 92.75 91 ALA A O 1
ATOM 647 N N . HIS A 1 92 ? -0.741 9.866 23.625 1.00 86.88 92 HIS A N 1
ATOM 648 C CA . HIS A 1 92 ? -1.301 9.005 22.588 1.00 86.88 92 HIS A CA 1
ATOM 649 C C . HIS A 1 92 ? -0.737 7.575 22.671 1.00 86.88 92 HIS A C 1
ATOM 651 O O . HIS A 1 92 ? -1.470 6.602 22.508 1.00 86.88 92 HIS A O 1
ATOM 657 N N . GLN A 1 93 ? 0.564 7.430 22.931 1.00 87.38 93 GLN A N 1
ATOM 658 C CA . GLN A 1 93 ? 1.220 6.128 23.071 1.00 87.38 93 GLN A CA 1
ATOM 659 C C . GLN A 1 93 ? 0.791 5.376 24.335 1.00 87.38 93 GLN A C 1
ATOM 661 O O . GLN A 1 93 ? 0.729 4.153 24.294 1.00 87.38 93 GLN A O 1
ATOM 666 N N . SER A 1 94 ? 0.464 6.071 25.429 1.00 84.75 94 SER A N 1
ATOM 667 C CA . SER A 1 94 ? 0.005 5.429 26.668 1.00 84.75 94 SER A CA 1
ATOM 668 C C . SER A 1 94 ? -1.410 4.855 26.564 1.00 84.75 94 SER A C 1
ATOM 670 O O . SER A 1 94 ? -1.731 3.893 27.257 1.00 84.75 94 SER A O 1
ATOM 672 N N . VAL A 1 95 ? -2.249 5.422 25.690 1.00 85.00 95 VAL A N 1
ATOM 673 C CA . VAL A 1 95 ? -3.611 4.931 25.418 1.00 85.00 95 VAL A CA 1
ATOM 674 C C . VAL A 1 95 ? -3.617 3.848 24.338 1.00 85.00 95 VAL A C 1
ATOM 676 O O . VAL A 1 95 ? -4.520 3.012 24.303 1.00 85.00 95 VAL A O 1
ATOM 679 N N . ALA A 1 96 ? -2.616 3.835 23.455 1.00 75.81 96 ALA A N 1
ATOM 680 C CA . ALA A 1 96 ? -2.501 2.807 22.435 1.00 75.81 96 ALA A CA 1
ATOM 681 C C . ALA A 1 96 ? -2.257 1.437 23.099 1.00 75.81 96 ALA A C 1
ATOM 683 O O . ALA A 1 96 ? -1.242 1.257 23.777 1.00 75.81 96 ALA A O 1
ATOM 684 N N . PRO A 1 97 ? -3.146 0.443 22.906 1.00 69.56 97 PRO A N 1
ATOM 685 C CA . PRO A 1 97 ? -2.883 -0.897 23.400 1.00 69.56 97 PRO A CA 1
ATOM 686 C C . PRO A 1 97 ? -1.605 -1.413 22.741 1.00 69.56 97 PRO A C 1
ATOM 688 O O . PRO A 1 97 ? -1.436 -1.288 21.524 1.00 69.56 97 PRO A O 1
ATOM 691 N N . ALA A 1 98 ? -0.708 -1.991 23.544 1.00 68.00 98 ALA A N 1
ATOM 692 C CA . ALA A 1 98 ? 0.474 -2.663 23.026 1.00 68.00 98 ALA A CA 1
ATOM 693 C C . ALA A 1 98 ? 0.013 -3.668 21.967 1.00 68.00 98 ALA A C 1
ATOM 695 O O . ALA A 1 98 ? -0.729 -4.602 22.283 1.00 68.00 98 ALA A O 1
ATOM 696 N N . GLN A 1 99 ? 0.404 -3.443 20.710 1.00 65.81 99 GLN A N 1
ATOM 697 C CA . GLN A 1 99 ? 0.108 -4.358 19.617 1.00 65.81 99 GLN A CA 1
ATOM 698 C C . GLN A 1 99 ? 0.880 -5.647 19.886 1.00 65.81 99 GLN A C 1
ATOM 700 O O . GLN A 1 99 ? 2.031 -5.802 19.487 1.00 65.81 99 GLN A O 1
ATOM 705 N N . ARG A 1 100 ? 0.261 -6.562 20.633 1.00 69.50 100 ARG A N 1
ATOM 706 C CA . ARG A 1 100 ? 0.742 -7.929 20.766 1.00 69.50 100 ARG A CA 1
ATOM 707 C C . ARG A 1 100 ? 0.424 -8.604 19.445 1.00 69.50 100 ARG A C 1
ATOM 709 O O . ARG A 1 100 ? -0.682 -9.097 19.245 1.00 69.50 100 ARG A O 1
ATOM 716 N N . LEU A 1 101 ? 1.373 -8.531 18.518 1.00 72.19 101 LEU A N 1
ATOM 717 C CA . LEU A 1 101 ? 1.361 -9.403 17.358 1.00 72.19 101 LEU A CA 1
ATOM 718 C C . LEU A 1 101 ? 1.426 -10.829 17.898 1.00 72.19 101 LEU A C 1
ATOM 720 O O . LEU A 1 101 ? 2.349 -11.181 18.632 1.00 72.19 101 LEU A O 1
ATOM 724 N N . ASP A 1 102 ? 0.378 -11.593 17.612 1.00 81.19 102 ASP A N 1
ATOM 725 C CA . ASP A 1 102 ? 0.285 -12.999 17.973 1.00 81.19 102 ASP A CA 1
ATOM 726 C C . ASP A 1 102 ? 1.541 -13.722 17.449 1.00 81.19 102 ASP A C 1
ATOM 728 O O . ASP A 1 102 ? 1.859 -13.576 16.261 1.00 81.19 102 ASP A O 1
ATOM 732 N N . PRO A 1 103 ? 2.270 -14.477 18.291 1.00 85.00 103 PRO A N 1
ATOM 733 C CA . PRO A 1 103 ? 3.414 -15.273 17.858 1.00 85.00 103 PRO A CA 1
ATOM 734 C C . PRO A 1 103 ? 3.137 -16.103 16.596 1.00 85.00 103 PRO A C 1
ATOM 736 O O . PRO A 1 103 ? 3.993 -16.173 15.715 1.00 85.00 103 PRO A O 1
ATOM 739 N N . GLY A 1 104 ? 1.918 -16.630 16.433 1.00 90.25 104 GLY A N 1
ATOM 740 C CA . GLY A 1 104 ? 1.532 -17.387 15.241 1.00 90.25 104 GLY A CA 1
ATOM 741 C C . GLY A 1 104 ? 1.510 -16.555 13.953 1.00 90.25 104 GLY A C 1
ATOM 742 O O . GLY A 1 104 ? 1.799 -17.076 12.873 1.00 90.25 104 GLY A O 1
ATOM 743 N N . ILE A 1 105 ? 1.219 -15.252 14.042 1.00 87.44 105 ILE A N 1
ATOM 744 C CA . ILE A 1 105 ? 1.286 -14.326 12.900 1.00 87.44 105 ILE A CA 1
ATOM 745 C C . ILE A 1 105 ? 2.746 -14.073 12.523 1.00 87.44 105 ILE A C 1
ATOM 747 O O . ILE A 1 105 ? 3.079 -14.114 11.339 1.00 87.44 105 ILE A O 1
ATOM 751 N N . THR A 1 106 ? 3.623 -13.864 13.506 1.00 91.06 106 THR A N 1
ATOM 752 C CA . THR A 1 106 ? 5.064 -13.684 13.270 1.00 91.06 106 THR A CA 1
ATOM 753 C C . THR A 1 106 ? 5.654 -14.905 12.567 1.00 91.06 106 THR A C 1
ATOM 755 O O . THR A 1 106 ? 6.267 -14.774 11.508 1.00 91.06 106 THR A O 1
ATOM 758 N N . GLU A 1 107 ? 5.364 -16.106 13.068 1.00 93.81 107 GLU A N 1
ATOM 759 C CA . GLU A 1 107 ? 5.809 -17.362 12.456 1.00 93.81 107 GLU A CA 1
ATOM 760 C C . GLU A 1 107 ? 5.229 -17.572 11.046 1.00 93.81 107 GLU A C 1
ATOM 762 O O . GLU A 1 107 ? 5.891 -18.115 10.157 1.00 93.81 107 GLU A O 1
ATOM 767 N N . ALA A 1 108 ? 3.983 -17.155 10.798 1.00 94.06 108 ALA A N 1
ATOM 768 C CA . ALA A 1 108 ? 3.384 -17.215 9.466 1.00 94.06 108 ALA A CA 1
ATOM 769 C C . ALA A 1 108 ? 4.084 -16.266 8.477 1.00 94.06 108 ALA A C 1
ATOM 771 O O . ALA A 1 108 ? 4.377 -16.667 7.347 1.00 94.06 108 ALA A O 1
ATOM 772 N N . VAL A 1 109 ? 4.403 -15.042 8.906 1.00 95.38 109 VAL A N 1
ATOM 773 C CA . VAL A 1 109 ? 5.133 -14.051 8.100 1.00 95.38 109 VAL A CA 1
ATOM 774 C C . VAL A 1 109 ? 6.555 -14.523 7.806 1.00 95.38 109 VAL A C 1
ATOM 776 O O . VAL A 1 109 ? 7.025 -14.392 6.674 1.00 95.38 109 VAL A O 1
ATOM 779 N N . GLU A 1 110 ? 7.241 -15.122 8.776 1.00 96.25 110 GLU A N 1
ATOM 780 C CA . GLU A 1 110 ? 8.578 -15.687 8.578 1.00 96.25 110 GLU A CA 1
ATOM 781 C C . GLU A 1 110 ? 8.562 -16.850 7.583 1.00 96.25 110 GLU A C 1
ATOM 783 O O . GLU A 1 110 ? 9.369 -16.874 6.648 1.00 96.25 110 GLU A O 1
ATOM 788 N N . ARG A 1 111 ? 7.597 -17.774 7.707 1.00 95.56 111 ARG A N 1
ATOM 789 C CA . ARG A 1 111 ? 7.410 -18.869 6.741 1.00 95.56 111 ARG A CA 1
ATOM 790 C C . ARG A 1 111 ? 7.132 -18.346 5.335 1.00 95.56 111 ARG A C 1
ATOM 792 O O . ARG A 1 111 ? 7.747 -18.820 4.380 1.00 95.56 111 ARG A O 1
ATOM 799 N N . GLN A 1 112 ? 6.258 -17.349 5.202 1.00 97.38 112 GLN A N 1
ATOM 800 C CA . GLN A 1 112 ? 5.969 -16.720 3.914 1.00 97.38 112 GLN A CA 1
ATOM 801 C C . GLN A 1 112 ? 7.217 -16.047 3.332 1.00 97.38 112 GLN A C 1
ATOM 803 O O . GLN A 1 112 ? 7.540 -16.235 2.160 1.00 97.38 112 GLN A O 1
ATOM 808 N N . THR A 1 113 ? 7.948 -15.298 4.154 1.00 96.44 113 THR A N 1
ATOM 809 C CA . THR A 1 113 ? 9.166 -14.593 3.743 1.00 96.44 113 THR A CA 1
ATOM 810 C C . THR A 1 113 ? 10.234 -15.574 3.273 1.00 96.44 113 THR A C 1
ATOM 812 O O . THR A 1 113 ? 10.873 -15.346 2.245 1.00 96.44 113 THR A O 1
ATOM 815 N N . ARG A 1 114 ? 10.407 -16.694 3.982 1.00 95.88 114 ARG A N 1
ATOM 816 C CA . ARG A 1 114 ? 11.318 -17.766 3.581 1.00 95.88 114 ARG A CA 1
ATOM 817 C C . ARG A 1 114 ? 10.901 -18.391 2.250 1.00 95.88 114 ARG A C 1
ATOM 819 O O . ARG A 1 114 ? 11.733 -18.478 1.352 1.00 95.88 114 ARG A O 1
ATOM 826 N N . ALA A 1 115 ? 9.624 -18.739 2.086 1.00 96.00 115 ALA A N 1
ATOM 827 C CA . ALA A 1 115 ? 9.110 -19.303 0.837 1.00 96.00 115 ALA A CA 1
ATOM 828 C C . ALA A 1 115 ? 9.317 -18.350 -0.354 1.00 96.00 115 ALA A C 1
ATOM 830 O O . ALA A 1 115 ? 9.761 -18.770 -1.421 1.00 96.00 115 ALA A O 1
ATOM 831 N N . MET A 1 116 ? 9.073 -17.050 -0.160 1.00 95.44 116 MET A N 1
ATOM 832 C CA . MET A 1 116 ? 9.304 -16.031 -1.188 1.00 95.44 116 MET A CA 1
ATOM 833 C C . MET A 1 116 ? 10.785 -15.889 -1.552 1.00 95.44 116 MET A C 1
ATOM 835 O O . MET A 1 116 ? 11.112 -15.729 -2.728 1.00 95.44 116 MET A O 1
ATOM 839 N N . ARG A 1 117 ? 11.695 -15.976 -0.572 1.00 92.62 117 ARG A N 1
ATOM 840 C CA . ARG A 1 117 ? 13.144 -15.973 -0.832 1.00 92.62 117 ARG A CA 1
ATOM 841 C C . ARG A 1 117 ? 13.578 -17.214 -1.603 1.00 92.62 117 ARG A C 1
ATOM 843 O O . ARG A 1 117 ? 14.312 -17.086 -2.574 1.00 92.62 117 ARG A O 1
ATOM 850 N N . GLU A 1 118 ? 13.096 -18.394 -1.226 1.00 93.56 118 GLU A N 1
ATOM 851 C CA . GLU A 1 118 ? 13.401 -19.643 -1.934 1.00 93.56 118 GLU A CA 1
ATOM 852 C C . GLU A 1 118 ? 12.887 -19.615 -3.382 1.00 93.56 118 GLU A C 1
ATOM 854 O O . GLU A 1 118 ? 13.620 -19.972 -4.305 1.00 93.56 118 GLU A O 1
ATOM 859 N N . LEU A 1 119 ? 11.665 -19.119 -3.605 1.00 93.62 119 LEU A N 1
ATOM 860 C CA . LEU A 1 119 ? 11.120 -18.900 -4.948 1.00 93.62 119 LEU A CA 1
ATOM 861 C C . LEU A 1 119 ? 11.970 -17.914 -5.750 1.00 93.62 119 LEU A C 1
ATOM 863 O O . LEU A 1 119 ? 12.290 -18.190 -6.905 1.00 93.62 119 LEU A O 1
ATOM 867 N N . ARG A 1 120 ? 12.381 -16.798 -5.135 1.00 90.38 120 ARG A N 1
ATOM 868 C CA . ARG A 1 120 ? 13.272 -15.823 -5.770 1.00 90.38 120 ARG A CA 1
ATOM 869 C C . ARG A 1 120 ? 14.595 -16.466 -6.178 1.00 90.38 120 ARG A C 1
ATOM 871 O O . ARG A 1 120 ? 15.004 -16.264 -7.311 1.00 90.38 120 ARG A O 1
ATOM 878 N N . HIS A 1 121 ? 15.229 -17.252 -5.310 1.00 87.31 121 HIS A N 1
ATOM 879 C CA . HIS A 1 121 ? 16.496 -17.921 -5.627 1.00 87.31 121 HIS A CA 1
ATOM 880 C C . HIS A 1 121 ? 16.371 -18.952 -6.754 1.00 87.31 121 HIS A C 1
ATOM 882 O O . HIS A 1 121 ? 17.321 -19.147 -7.504 1.00 87.31 121 HIS A O 1
ATOM 888 N N . ARG A 1 122 ? 15.213 -19.608 -6.896 1.00 89.00 122 ARG A N 1
ATOM 889 C CA . ARG A 1 122 ? 14.957 -20.531 -8.014 1.00 89.00 122 ARG A CA 1
ATOM 890 C C . ARG A 1 122 ? 14.677 -19.801 -9.325 1.00 89.00 122 ARG A C 1
ATOM 892 O O . ARG A 1 122 ? 15.150 -20.236 -10.366 1.00 89.00 122 ARG A O 1
ATOM 899 N N . ALA A 1 123 ? 13.883 -18.731 -9.277 1.00 87.69 123 ALA A N 1
ATOM 900 C CA . ALA A 1 123 ? 13.495 -17.961 -10.460 1.00 87.69 123 ALA A CA 1
ATOM 901 C C . ALA A 1 123 ? 14.640 -17.084 -10.985 1.00 87.69 123 ALA A C 1
ATOM 903 O O . ALA A 1 123 ? 14.800 -16.912 -12.189 1.00 87.69 123 ALA A O 1
ATOM 904 N N . PHE A 1 124 ? 15.439 -16.555 -10.065 1.00 83.00 124 PHE A N 1
ATOM 905 C CA . PHE A 1 124 ? 16.616 -15.747 -10.326 1.00 83.00 124 PHE A CA 1
ATOM 906 C C . PHE A 1 124 ? 17.773 -16.378 -9.558 1.00 83.00 124 PHE A C 1
ATOM 908 O O . PHE A 1 124 ? 18.080 -15.929 -8.448 1.00 83.00 124 PHE A O 1
ATOM 915 N N . PRO A 1 125 ? 18.386 -17.449 -10.096 1.00 78.25 125 PRO A N 1
ATOM 916 C CA . PRO A 1 125 ? 19.648 -17.921 -9.559 1.00 78.25 125 PRO A CA 1
ATOM 917 C C . PRO A 1 125 ? 20.604 -16.735 -9.627 1.00 78.25 125 PRO A C 1
ATOM 919 O O . PRO A 1 125 ? 20.953 -16.272 -10.711 1.00 78.25 125 PRO A O 1
ATOM 922 N N . GLU A 1 126 ? 20.939 -16.168 -8.468 1.00 61.75 126 GLU A N 1
ATOM 923 C CA . GLU A 1 126 ? 21.930 -15.105 -8.419 1.00 61.75 126 GLU A CA 1
ATOM 924 C C . GLU A 1 126 ? 23.198 -15.716 -9.006 1.00 61.75 126 GLU A C 1
ATOM 926 O O . GLU A 1 126 ? 23.679 -16.741 -8.516 1.00 61.75 126 GLU A O 1
ATOM 931 N N . THR A 1 127 ? 23.700 -15.131 -10.092 1.00 58.16 127 THR A N 1
ATOM 932 C CA . THR A 1 127 ? 24.994 -15.453 -10.695 1.00 58.16 127 THR A CA 1
ATOM 933 C C . THR A 1 127 ? 26.090 -15.014 -9.723 1.00 58.16 127 THR A C 1
ATOM 935 O O . THR A 1 127 ? 26.881 -14.119 -9.997 1.00 58.16 127 THR A O 1
ATOM 938 N N . ASN A 1 128 ? 26.093 -15.582 -8.520 1.00 53.09 128 ASN A N 1
ATOM 939 C CA . ASN A 1 128 ? 26.986 -15.246 -7.433 1.00 53.09 128 ASN A CA 1
ATOM 940 C C . ASN A 1 128 ? 28.278 -16.044 -7.595 1.00 53.09 128 ASN A C 1
ATOM 942 O O . ASN A 1 128 ? 28.622 -16.879 -6.768 1.00 53.09 128 ASN A O 1
ATOM 946 N N . VAL A 1 129 ? 28.946 -15.814 -8.723 1.00 56.06 129 VAL A N 1
ATOM 947 C CA . VAL A 1 129 ? 30.377 -16.052 -8.906 1.00 56.06 129 VAL A CA 1
ATOM 948 C C . VAL A 1 129 ? 30.889 -14.960 -9.845 1.00 56.06 129 VAL A C 1
ATOM 950 O O . VAL A 1 129 ? 31.337 -15.217 -10.958 1.00 56.06 129 VAL A O 1
ATOM 953 N N . LEU A 1 130 ? 30.774 -13.704 -9.421 1.00 56.50 130 LEU A N 1
ATOM 954 C CA . LEU A 1 130 ? 31.737 -12.705 -9.865 1.00 56.50 130 LEU A CA 1
ATOM 955 C C . LEU A 1 130 ? 32.921 -12.840 -8.897 1.00 56.50 130 LEU A C 1
ATOM 957 O O . LEU A 1 130 ? 32.713 -12.705 -7.688 1.00 56.50 130 LEU A O 1
ATOM 961 N N . PRO A 1 131 ? 34.132 -13.186 -9.377 1.00 58.31 131 PRO A N 1
ATOM 962 C CA . PRO A 1 131 ? 35.347 -13.077 -8.577 1.00 58.31 131 PRO A CA 1
ATOM 963 C C . PRO A 1 131 ? 35.384 -11.713 -7.883 1.00 58.31 131 PRO A C 1
ATOM 965 O O . PRO A 1 131 ? 34.914 -10.735 -8.455 1.00 58.31 131 PRO A O 1
ATOM 968 N N . ALA A 1 132 ? 35.956 -11.629 -6.681 1.00 59.12 132 ALA A N 1
ATOM 969 C CA . ALA A 1 132 ? 36.038 -10.371 -5.929 1.00 59.12 132 ALA A CA 1
ATOM 970 C C . ALA A 1 132 ? 36.719 -9.217 -6.708 1.00 59.12 132 ALA A C 1
ATOM 972 O O . ALA A 1 132 ? 36.504 -8.059 -6.368 1.00 59.12 132 ALA A O 1
ATOM 973 N N . ASP A 1 133 ? 37.467 -9.540 -7.772 1.00 59.91 133 ASP A N 1
ATOM 974 C CA . ASP A 1 133 ? 38.118 -8.605 -8.703 1.00 59.91 133 ASP A CA 1
ATOM 975 C C . ASP A 1 133 ? 37.357 -8.368 -10.023 1.00 59.91 133 ASP A C 1
ATOM 977 O O . ASP A 1 133 ? 37.876 -7.724 -10.936 1.00 59.91 133 ASP A O 1
ATOM 981 N N . ALA A 1 134 ? 36.143 -8.894 -10.187 1.00 58.00 134 ALA A N 1
ATOM 982 C CA . ALA A 1 134 ? 35.372 -8.643 -11.394 1.00 58.00 134 ALA A CA 1
ATOM 983 C C . ALA A 1 134 ? 34.649 -7.288 -11.291 1.00 58.00 134 ALA A C 1
ATOM 985 O O . ALA A 1 134 ? 33.931 -7.055 -10.311 1.00 58.00 134 ALA A O 1
ATOM 986 N N . PRO A 1 135 ? 34.796 -6.397 -12.291 1.00 60.03 135 PRO A N 1
ATOM 987 C CA . PRO A 1 135 ? 34.090 -5.127 -12.293 1.00 60.03 135 PRO A CA 1
ATOM 988 C C . PRO A 1 135 ? 32.579 -5.386 -12.206 1.00 60.03 135 PRO A C 1
ATOM 990 O O . PRO A 1 135 ? 32.086 -6.354 -12.803 1.00 60.03 135 PRO A O 1
ATOM 993 N N . PRO A 1 136 ? 31.817 -4.559 -11.463 1.00 63.72 136 PRO A N 1
ATOM 994 C CA . PRO A 1 136 ? 30.373 -4.713 -11.354 1.00 63.72 136 PRO A CA 1
ATOM 995 C C . PRO A 1 136 ? 29.773 -4.844 -12.755 1.00 63.72 136 PRO A C 1
ATOM 997 O O . PRO A 1 136 ? 30.207 -4.164 -13.680 1.00 63.72 136 PRO A O 1
ATOM 1000 N N . ALA A 1 137 ? 28.764 -5.701 -12.931 1.00 71.44 137 ALA A N 1
ATOM 1001 C CA . ALA A 1 137 ? 28.224 -6.062 -14.250 1.00 71.44 137 ALA A CA 1
ATOM 1002 C C . ALA A 1 137 ? 27.897 -4.852 -15.159 1.00 71.44 137 ALA A C 1
ATOM 1004 O O . ALA A 1 137 ? 27.978 -4.938 -16.385 1.00 71.44 137 ALA A O 1
ATOM 1005 N N . ILE A 1 138 ? 27.581 -3.699 -14.565 1.00 74.62 138 ILE A N 1
ATOM 1006 C CA . ILE A 1 138 ? 27.364 -2.429 -15.267 1.00 74.62 138 ILE A CA 1
ATOM 1007 C C . ILE A 1 138 ? 28.657 -1.880 -15.897 1.00 74.62 138 ILE A C 1
ATOM 1009 O O . ILE A 1 138 ? 28.616 -1.363 -17.011 1.00 74.62 138 ILE A O 1
ATOM 1013 N N . GLU A 1 139 ? 29.799 -1.974 -15.222 1.00 78.50 139 GLU A N 1
ATOM 1014 C CA . GLU A 1 139 ? 31.103 -1.536 -15.732 1.00 78.50 139 GLU A CA 1
ATOM 1015 C C . GLU A 1 139 ? 31.592 -2.427 -16.871 1.00 78.50 139 GLU A C 1
ATOM 1017 O O . GLU A 1 139 ? 31.921 -1.896 -17.930 1.00 78.50 139 GLU A O 1
ATOM 1022 N N . ALA A 1 140 ? 31.492 -3.752 -16.733 1.00 79.88 140 ALA A N 1
ATOM 1023 C CA . ALA A 1 140 ? 31.796 -4.682 -17.825 1.00 79.88 140 ALA A CA 1
ATOM 1024 C C . ALA A 1 140 ? 30.928 -4.409 -19.071 1.00 79.88 140 ALA A C 1
ATOM 1026 O O . ALA A 1 140 ? 31.420 -4.359 -20.200 1.00 79.88 140 ALA A O 1
ATOM 1027 N N . THR A 1 141 ? 29.634 -4.135 -18.868 1.00 83.81 141 THR A N 1
ATOM 1028 C CA . THR A 1 141 ? 28.719 -3.766 -19.960 1.00 83.81 141 THR A CA 1
ATOM 1029 C C . THR A 1 141 ? 29.131 -2.435 -20.606 1.00 83.81 141 THR A C 1
ATOM 1031 O O . THR A 1 141 ? 29.147 -2.307 -21.830 1.00 83.81 141 THR A O 1
ATOM 1034 N N . ARG A 1 142 ? 29.528 -1.433 -19.807 1.00 89.31 142 ARG A N 1
ATOM 1035 C CA . ARG A 1 142 ? 30.020 -0.135 -20.309 1.00 89.31 142 ARG A CA 1
ATOM 1036 C C . ARG A 1 142 ? 31.310 -0.275 -21.115 1.00 89.31 142 ARG A C 1
ATOM 1038 O O . ARG A 1 142 ? 31.440 0.381 -22.147 1.00 89.31 142 ARG A O 1
ATOM 1045 N N . GLU A 1 143 ? 32.247 -1.105 -20.672 1.00 87.81 143 GLU A N 1
ATOM 1046 C CA . GLU A 1 143 ? 33.494 -1.383 -21.392 1.00 87.81 143 GLU A CA 1
ATOM 1047 C C . GLU A 1 143 ? 33.220 -2.057 -22.735 1.00 87.81 143 GLU A C 1
ATOM 1049 O O . GLU A 1 143 ? 33.705 -1.592 -23.769 1.00 87.81 143 GLU A O 1
ATOM 1054 N N . GLN A 1 144 ? 32.346 -3.066 -22.757 1.00 88.62 144 GLN A N 1
ATOM 1055 C CA . GLN A 1 144 ? 31.926 -3.722 -23.992 1.00 88.62 144 GLN A CA 1
ATOM 1056 C C . GLN A 1 144 ? 31.302 -2.730 -24.988 1.00 88.62 144 GLN A C 1
ATOM 1058 O O . GLN A 1 144 ? 31.660 -2.731 -26.169 1.00 88.62 144 GLN A O 1
ATOM 1063 N N . HIS A 1 145 ? 30.427 -1.831 -24.524 1.00 90.88 145 HIS A N 1
ATOM 1064 C CA . HIS A 1 145 ? 29.845 -0.794 -25.381 1.00 90.88 145 HIS A CA 1
ATOM 1065 C C . HIS A 1 145 ? 30.893 0.181 -25.933 1.00 90.88 145 HIS A C 1
ATOM 1067 O O . HIS A 1 145 ? 30.812 0.552 -27.105 1.00 90.88 145 HIS A O 1
ATOM 1073 N N . ARG A 1 146 ? 31.903 0.569 -25.139 1.00 93.25 146 ARG A N 1
ATOM 1074 C CA . ARG A 1 146 ? 33.011 1.417 -25.617 1.00 93.25 146 ARG A CA 1
ATOM 1075 C C . ARG A 1 146 ? 33.821 0.721 -26.708 1.00 93.25 146 ARG A C 1
ATOM 1077 O O . ARG A 1 146 ? 34.111 1.340 -27.730 1.00 93.25 146 ARG A O 1
ATOM 1084 N N . HIS A 1 147 ? 34.139 -0.561 -26.532 1.00 92.94 147 HIS A N 1
ATOM 1085 C CA . HIS A 1 147 ? 34.853 -1.338 -27.548 1.00 92.94 147 HIS A CA 1
ATOM 1086 C C . HIS A 1 147 ? 34.048 -1.471 -28.844 1.00 92.94 147 HIS A C 1
ATOM 1088 O O . HIS A 1 147 ? 34.599 -1.299 -29.933 1.00 92.94 147 HIS A O 1
ATOM 1094 N N . GLN A 1 148 ? 32.739 -1.713 -28.743 1.00 94.25 148 GLN A N 1
ATOM 1095 C CA . GLN A 1 148 ? 31.864 -1.806 -29.910 1.00 94.25 148 GLN A CA 1
ATOM 1096 C C . GLN A 1 148 ? 31.745 -0.464 -30.651 1.00 94.25 148 GLN A C 1
ATOM 1098 O O . GLN A 1 148 ? 31.800 -0.432 -31.884 1.00 94.25 148 GLN A O 1
ATOM 1103 N N . ALA A 1 149 ? 31.640 0.647 -29.916 1.00 94.12 149 ALA A N 1
ATOM 1104 C CA . ALA A 1 149 ? 31.633 1.988 -30.494 1.00 94.12 149 ALA A CA 1
ATOM 1105 C C . ALA A 1 149 ? 32.948 2.291 -31.232 1.00 94.12 149 ALA A C 1
ATOM 1107 O O . ALA A 1 149 ? 32.910 2.666 -32.403 1.00 94.12 149 ALA A O 1
ATOM 1108 N N . ALA A 1 150 ? 34.099 2.021 -30.607 1.00 96.06 150 ALA A N 1
ATOM 1109 C CA . ALA A 1 150 ? 35.414 2.228 -31.217 1.00 96.06 150 ALA A CA 1
ATOM 1110 C C . ALA A 1 150 ? 35.621 1.370 -32.479 1.00 96.06 150 ALA A C 1
ATOM 1112 O O . ALA A 1 150 ? 36.154 1.844 -33.485 1.00 96.06 150 ALA A O 1
ATOM 1113 N N . ALA A 1 151 ? 35.161 0.114 -32.469 1.00 95.38 151 ALA A N 1
ATOM 1114 C CA . ALA A 1 151 ? 35.225 -0.757 -33.642 1.00 95.38 151 ALA A CA 1
ATOM 1115 C C . ALA A 1 151 ? 34.369 -0.224 -34.805 1.00 95.38 151 ALA A C 1
ATOM 1117 O O . ALA A 1 151 ? 34.797 -0.255 -35.964 1.00 95.38 151 ALA A O 1
ATOM 1118 N N . THR A 1 152 ? 33.181 0.298 -34.488 1.00 95.88 152 THR A N 1
ATOM 1119 C CA . THR A 1 152 ? 32.257 0.886 -35.467 1.00 95.88 152 THR A CA 1
ATOM 1120 C C . THR A 1 152 ? 32.831 2.173 -36.058 1.00 95.88 152 THR A C 1
ATOM 1122 O O . THR A 1 152 ? 32.840 2.343 -37.277 1.00 95.88 152 THR A O 1
ATOM 1125 N N . GLU A 1 153 ? 33.388 3.043 -35.216 1.00 96.06 153 GLU A N 1
ATOM 1126 C CA . GLU A 1 153 ? 34.056 4.276 -35.634 1.0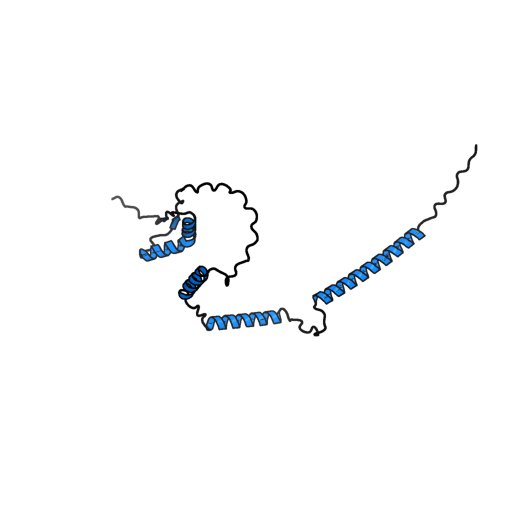0 96.06 153 GLU A CA 1
ATOM 1127 C C . GLU A 1 153 ? 35.251 3.982 -36.552 1.00 96.06 153 GLU A C 1
ATOM 1129 O O . GLU A 1 153 ? 35.363 4.545 -37.643 1.00 96.06 153 GLU A O 1
ATOM 1134 N N . ALA A 1 154 ? 36.099 3.019 -36.183 1.00 96.50 154 ALA A N 1
ATOM 1135 C CA . ALA A 1 154 ? 37.236 2.616 -37.004 1.00 96.50 154 ALA A CA 1
ATOM 1136 C C . ALA A 1 154 ? 36.802 2.059 -38.373 1.00 96.50 154 ALA A C 1
ATOM 1138 O O . ALA A 1 154 ? 37.455 2.321 -39.388 1.00 96.50 154 ALA A O 1
ATOM 1139 N N . ALA A 1 155 ? 35.702 1.301 -38.429 1.00 96.44 155 ALA A N 1
ATOM 1140 C CA . ALA A 1 155 ? 35.140 0.815 -39.686 1.00 96.44 155 ALA A CA 1
ATOM 1141 C C . ALA A 1 155 ? 34.597 1.961 -40.556 1.00 96.44 155 ALA A C 1
ATOM 1143 O O . ALA A 1 155 ? 34.881 1.997 -41.757 1.00 96.44 155 ALA A O 1
ATOM 1144 N N . ALA A 1 156 ? 33.889 2.921 -39.955 1.00 96.38 156 ALA A N 1
ATOM 1145 C CA . ALA A 1 156 ? 33.382 4.102 -40.648 1.00 96.38 156 ALA A CA 1
ATOM 1146 C C . ALA A 1 156 ? 34.523 4.952 -41.229 1.00 96.38 156 ALA A C 1
ATOM 1148 O O . ALA A 1 156 ? 34.465 5.344 -42.393 1.00 96.38 156 ALA A O 1
ATOM 1149 N N . LEU A 1 157 ? 35.606 5.158 -40.471 1.00 97.56 157 LEU A N 1
ATOM 1150 C CA . LEU A 1 157 ? 36.787 5.887 -40.940 1.00 97.56 157 LEU A CA 1
ATOM 1151 C C . LEU A 1 157 ? 37.489 5.182 -42.105 1.00 97.56 157 LEU A C 1
ATOM 1153 O O . LEU A 1 157 ? 37.880 5.836 -43.074 1.00 97.56 157 LEU A O 1
ATOM 1157 N N . ARG A 1 158 ? 37.636 3.850 -42.051 1.00 96.31 158 ARG A N 1
ATOM 1158 C CA . ARG A 1 158 ? 38.186 3.080 -43.181 1.00 96.31 158 ARG A CA 1
ATOM 1159 C C . ARG A 1 158 ? 37.324 3.252 -44.429 1.00 96.31 158 ARG A C 1
ATOM 1161 O O . ARG A 1 158 ? 37.865 3.552 -45.490 1.00 96.31 158 ARG A O 1
ATOM 1168 N N . ARG A 1 159 ? 36.000 3.144 -44.286 1.00 94.81 159 ARG A N 1
ATOM 1169 C CA . ARG A 1 159 ? 35.050 3.332 -45.387 1.00 94.81 159 ARG A CA 1
ATOM 1170 C C . ARG A 1 159 ? 35.126 4.742 -45.977 1.00 94.81 159 ARG A C 1
ATOM 1172 O O . ARG A 1 159 ? 35.259 4.885 -47.190 1.00 94.81 159 ARG A O 1
ATOM 1179 N N . ALA A 1 160 ? 35.132 5.773 -45.135 1.00 95.62 160 ALA A N 1
ATOM 1180 C CA . ALA A 1 160 ? 35.258 7.161 -45.574 1.00 95.62 160 ALA A CA 1
ATOM 1181 C C . ALA A 1 160 ? 36.551 7.393 -46.375 1.00 95.62 160 ALA A C 1
ATOM 1183 O O . ALA A 1 160 ? 36.524 8.042 -47.419 1.00 95.62 160 ALA A O 1
ATOM 1184 N N . ARG A 1 161 ? 37.677 6.805 -45.943 1.00 94.88 161 ARG A N 1
ATOM 1185 C CA . ARG A 1 161 ? 38.947 6.877 -46.684 1.00 94.88 161 ARG A CA 1
ATOM 1186 C C . ARG A 1 161 ? 38.876 6.163 -48.031 1.00 94.88 161 ARG A C 1
ATOM 1188 O O . ARG A 1 161 ? 39.335 6.725 -49.021 1.00 94.88 161 ARG A O 1
ATOM 1195 N N . THR A 1 162 ? 38.283 4.969 -48.090 1.00 94.69 162 THR A N 1
ATOM 1196 C CA . THR A 1 162 ? 38.111 4.248 -49.362 1.00 94.69 162 THR A CA 1
ATOM 1197 C C . THR A 1 162 ? 37.204 5.003 -50.330 1.00 94.69 162 THR A C 1
ATOM 1199 O O . THR A 1 162 ? 37.530 5.110 -51.508 1.00 94.69 162 THR A O 1
ATOM 1202 N N . GLU A 1 163 ? 36.111 5.595 -49.842 1.00 93.38 163 GLU A N 1
ATOM 1203 C CA . GLU A 1 163 ? 35.202 6.399 -50.664 1.00 93.38 163 GLU A CA 1
ATOM 1204 C C . GLU A 1 163 ? 35.879 7.682 -51.159 1.00 93.38 163 GLU A C 1
ATOM 1206 O O . GLU A 1 163 ? 35.708 8.065 -52.314 1.00 93.38 163 GLU A O 1
ATOM 1211 N N . HIS A 1 164 ? 36.694 8.331 -50.324 1.00 89.19 164 HIS A N 1
ATOM 1212 C CA . HIS A 1 164 ? 37.459 9.510 -50.724 1.00 89.19 164 HIS A CA 1
ATOM 1213 C C . HIS A 1 164 ? 38.518 9.179 -51.784 1.00 89.19 164 HIS A C 1
ATOM 1215 O O . HIS A 1 164 ? 38.611 9.876 -52.793 1.00 89.19 164 HIS A O 1
ATOM 1221 N N . ALA A 1 165 ? 39.273 8.092 -51.599 1.00 90.81 165 ALA A N 1
ATOM 1222 C CA . ALA A 1 165 ? 40.239 7.616 -52.588 1.00 90.81 165 ALA A CA 1
ATOM 1223 C C . ALA A 1 165 ? 39.558 7.253 -53.920 1.00 90.81 165 ALA A C 1
ATOM 1225 O O . ALA A 1 165 ? 40.053 7.626 -54.981 1.00 90.81 165 ALA A O 1
ATOM 1226 N N . ALA A 1 166 ? 38.389 6.603 -53.873 1.00 87.88 166 ALA A N 1
ATOM 1227 C CA . ALA A 1 166 ? 37.602 6.295 -55.065 1.00 87.88 166 ALA A CA 1
ATOM 1228 C C . ALA A 1 166 ? 37.111 7.562 -55.786 1.00 87.88 166 ALA A C 1
ATOM 1230 O O . ALA A 1 166 ? 37.174 7.621 -57.011 1.00 87.88 166 ALA A O 1
ATOM 1231 N N . ARG A 1 167 ? 36.680 8.600 -55.054 1.00 82.19 167 ARG A N 1
ATOM 1232 C CA . ARG A 1 167 ? 36.308 9.895 -55.656 1.00 82.19 167 ARG A CA 1
ATOM 1233 C C . ARG A 1 167 ? 37.500 10.582 -56.315 1.00 82.19 167 ARG A C 1
ATOM 1235 O O . ARG A 1 167 ? 37.351 11.102 -57.410 1.00 82.19 167 ARG A O 1
ATOM 1242 N N . GLN A 1 168 ? 38.675 10.555 -55.687 1.00 80.88 168 GLN A N 1
ATOM 1243 C CA . GLN A 1 168 ? 39.885 11.160 -56.249 1.00 80.88 168 GLN A CA 1
ATOM 1244 C C . GLN A 1 168 ? 40.375 10.424 -57.503 1.00 80.88 168 GLN A C 1
ATOM 1246 O O . GLN A 1 168 ? 40.660 11.073 -58.507 1.00 80.88 168 GLN A O 1
ATOM 1251 N N . ALA A 1 169 ? 40.404 9.088 -57.480 1.00 77.69 169 ALA A N 1
ATOM 1252 C CA . ALA A 1 169 ? 40.769 8.266 -58.636 1.00 77.69 169 ALA A CA 1
ATOM 1253 C C . ALA A 1 169 ? 39.716 8.310 -59.761 1.00 77.69 169 ALA A C 1
ATOM 1255 O O . ALA A 1 169 ? 40.054 8.165 -60.932 1.00 77.69 169 ALA A O 1
ATOM 1256 N N . GLY A 1 170 ? 38.448 8.537 -59.410 1.00 61.44 170 GLY A N 1
ATOM 1257 C CA . GLY A 1 170 ? 37.326 8.682 -60.334 1.00 61.44 170 GLY A CA 1
ATOM 1258 C C . GLY A 1 170 ? 37.129 10.094 -60.889 1.00 61.44 170 GLY A C 1
ATOM 1259 O O . GLY A 1 170 ? 36.091 10.340 -61.497 1.00 61.44 170 GLY A O 1
ATOM 1260 N N . THR A 1 171 ? 38.076 11.020 -60.694 1.00 50.59 171 THR A N 1
ATOM 1261 C CA . THR A 1 171 ? 38.028 12.347 -61.327 1.00 50.59 171 THR A CA 1
ATOM 1262 C C . THR A 1 171 ? 38.678 12.245 -62.713 1.00 50.59 171 THR A C 1
ATOM 1264 O O . THR A 1 171 ? 39.908 12.286 -62.791 1.00 50.59 171 THR A O 1
ATOM 1267 N N . PRO A 1 172 ? 37.936 12.105 -63.833 1.00 47.56 172 PRO A N 1
ATOM 1268 C CA . PRO A 1 172 ? 38.542 12.348 -65.131 1.00 47.56 172 PRO A CA 1
ATOM 1269 C C . PRO A 1 172 ? 38.978 13.812 -65.149 1.00 47.56 172 PRO A C 1
ATOM 1271 O O . PRO A 1 172 ? 38.184 14.713 -64.874 1.00 47.56 172 PRO A O 1
ATOM 1274 N N . ALA A 1 173 ? 40.256 14.044 -65.440 1.00 46.62 173 ALA A N 1
ATOM 1275 C CA . ALA A 1 173 ? 40.768 15.369 -6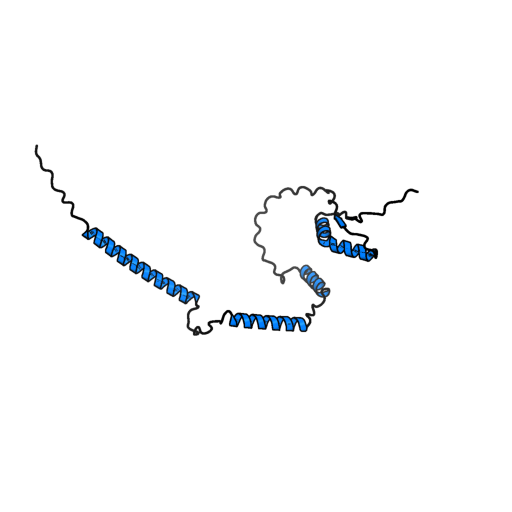5.727 1.00 46.62 173 ALA A CA 1
ATOM 1276 C C . ALA A 1 173 ? 39.912 15.973 -66.848 1.00 46.62 173 ALA A C 1
ATOM 1278 O O . ALA A 1 173 ? 40.032 15.582 -68.010 1.00 46.62 173 ALA A O 1
ATOM 1279 N N . VAL A 1 174 ? 39.025 16.907 -66.501 1.00 50.69 174 VAL A N 1
ATOM 1280 C CA . VAL A 1 174 ? 38.383 17.775 -67.484 1.00 50.69 174 VAL A CA 1
ATOM 1281 C C . VAL A 1 174 ? 39.507 18.641 -68.038 1.00 50.69 174 VAL A C 1
ATOM 1283 O O . VAL A 1 174 ? 39.897 19.645 -67.446 1.00 50.69 174 VAL A O 1
ATOM 1286 N N . GLN A 1 175 ? 40.097 18.179 -69.141 1.00 47.00 175 GLN A N 1
ATOM 1287 C CA . GLN A 1 175 ? 41.006 18.961 -69.961 1.00 47.00 175 GLN A CA 1
ATOM 1288 C C . GLN A 1 175 ? 40.249 20.206 -70.419 1.00 47.00 175 GLN A C 1
ATOM 1290 O O . GLN A 1 175 ? 39.386 20.143 -71.293 1.00 47.00 175 GLN A O 1
ATOM 1295 N N . ALA A 1 176 ? 40.576 21.349 -69.824 1.00 46.78 176 ALA A N 1
ATOM 1296 C CA . ALA A 1 176 ? 40.249 22.643 -70.390 1.00 46.78 176 ALA A CA 1
ATOM 1297 C C . ALA A 1 176 ? 41.124 22.840 -71.639 1.00 46.78 176 ALA A C 1
ATOM 1299 O O . ALA A 1 176 ? 42.264 23.297 -71.560 1.00 46.78 176 ALA A O 1
ATOM 1300 N N . ALA A 1 177 ? 40.603 22.423 -72.793 1.00 44.25 177 ALA A N 1
ATOM 1301 C CA . ALA A 1 177 ? 41.179 22.740 -74.092 1.00 44.25 177 ALA A CA 1
ATOM 1302 C C . ALA A 1 177 ? 41.017 24.252 -74.383 1.00 44.25 177 ALA A C 1
ATOM 1304 O O . ALA A 1 177 ? 39.956 24.817 -74.102 1.00 44.25 177 ALA A O 1
ATOM 1305 N N . PRO A 1 178 ? 42.043 24.929 -74.933 1.00 49.22 178 PRO A N 1
ATOM 1306 C CA . PRO A 1 178 ? 42.064 26.382 -75.068 1.00 49.22 178 PRO A CA 1
ATOM 1307 C C . PRO A 1 178 ? 41.290 26.859 -76.305 1.00 49.22 178 PRO A C 1
ATOM 1309 O O . PRO A 1 178 ? 41.532 26.408 -77.426 1.00 49.22 178 PRO A O 1
ATOM 1312 N N . LEU A 1 179 ? 40.413 27.847 -76.122 1.00 43.84 179 LEU A N 1
ATOM 1313 C CA . LEU A 1 179 ? 39.795 28.601 -77.214 1.00 43.84 179 LEU A CA 1
ATOM 1314 C C . LEU A 1 179 ? 40.788 29.643 -77.753 1.00 43.84 179 LEU A C 1
ATOM 1316 O O . LEU A 1 179 ? 40.975 30.711 -77.177 1.00 43.84 179 LEU A O 1
ATOM 1320 N N . ARG A 1 180 ? 41.424 29.321 -78.886 1.00 41.88 180 ARG A N 1
ATOM 1321 C CA . ARG A 1 180 ? 42.019 30.301 -79.809 1.00 41.88 180 ARG A CA 1
ATOM 1322 C C . ARG A 1 180 ? 40.983 30.708 -80.860 1.00 41.88 180 ARG A C 1
ATOM 1324 O O . ARG A 1 180 ? 40.436 29.824 -81.516 1.00 41.88 180 ARG A O 1
ATOM 1331 N N . LYS A 1 181 ? 40.804 32.021 -81.050 1.00 43.19 181 LYS A N 1
ATOM 1332 C CA . LYS A 1 181 ? 40.691 32.777 -82.326 1.00 43.19 181 LYS A CA 1
ATOM 1333 C C . LYS A 1 181 ? 40.554 34.270 -81.961 1.00 43.19 181 LYS A C 1
ATOM 1335 O O . LYS A 1 181 ? 39.669 34.606 -81.188 1.00 43.19 181 LYS A O 1
ATOM 1340 N N . SER A 1 182 ? 41.568 35.106 -82.196 1.00 42.56 182 SER A N 1
ATOM 1341 C CA . SER A 1 182 ? 41.939 35.769 -83.466 1.00 42.56 182 SER A CA 1
ATOM 1342 C C . SER A 1 182 ? 41.125 37.048 -83.691 1.00 42.56 182 SER A C 1
ATOM 1344 O O . SER A 1 182 ? 39.919 36.967 -83.911 1.00 42.56 182 SER A O 1
ATOM 1346 N N . ALA A 1 183 ? 41.824 38.184 -83.587 1.00 44.75 183 ALA A N 1
ATOM 1347 C CA . ALA A 1 183 ? 41.420 39.500 -84.083 1.00 44.75 183 ALA A CA 1
ATOM 1348 C C . ALA A 1 183 ? 41.452 39.553 -85.618 1.00 44.75 183 ALA A C 1
ATOM 1350 O O . ALA A 1 183 ? 42.145 38.689 -86.210 1.00 44.75 183 ALA A O 1
#

Radius of gyration: 41.57 Å; chains: 1; bounding box: 106×60×111 Å

Sequence (183 aa):
MPSAPPARGSLLDLRPDSSAYATQLRLISSRIVAAANNAVGTQAVRTVRVLAVGATASALREPAAAPKAAPEAAVKTRQEASPGFHQALAAHQSVAPAQRLDPGITEAVERQTRAMRELRHRAFPETNVLPADAPPAIEATREQHRHQAAATEAAALRRARTEHAARQAGTPAVQAAPLRKSA

Foldseek 3Di:
DDDDDDDDDLEAEDADQDPVVLVVCVVCVVVVQVVVCVVVVHNRHDYYDYDPNPDPDPPPPDPDDDDDDDPPDPDQDPVNDDPVSVVVVVVVVVPDPDPPPDVVNVVVVVVVVVVVVVVCCVVCVPPPPPPPPHDDPVVVVVVVVVVVVVVVVVVVVVVVVVVVVCVVVPDDPPPPDDDDDDD

Secondary structure (DSSP, 8-state):
--PPPPP---EEEE--SSHHHHHHHHHTHHHHHHHHHHHHTSS---EEEEPPPP-----------PPP---------TTSS-HHHHHHHHHHHHHS------HHHHHHHHHHHHHHHHHHHHHS-------TTSPPHHHHHHHHHHHHHHHHHHHHHHHHHHHHHHHHHT-------------